Protein AF-A0AB73V1R0-F1 (afdb_monomer)

Mean predicted aligned error: 11.63 Å

Structure (mmCIF, N/CA/C/O backbone):
data_AF-A0AB73V1R0-F1
#
_entry.id   AF-A0AB73V1R0-F1
#
loop_
_atom_site.group_PDB
_atom_site.id
_atom_site.type_symbol
_atom_site.label_atom_id
_atom_site.label_alt_id
_atom_site.label_comp_id
_atom_site.label_asym_id
_atom_site.label_entity_id
_atom_site.label_seq_id
_atom_site.pdbx_PDB_ins_code
_atom_site.Cart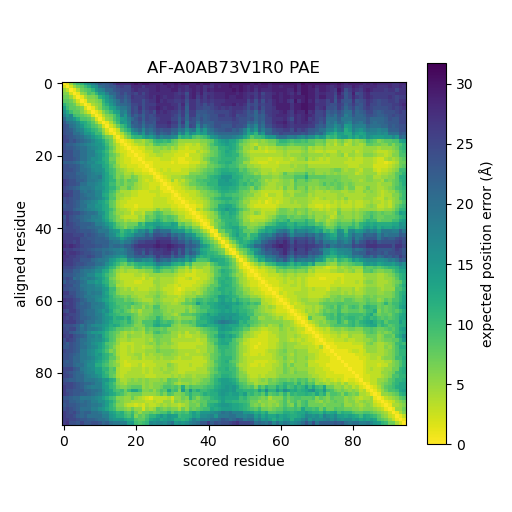n_x
_atom_site.Cartn_y
_atom_site.Cartn_z
_atom_site.occupancy
_atom_site.B_iso_or_equiv
_atom_site.auth_seq_id
_atom_site.auth_comp_id
_atom_site.auth_asym_id
_atom_site.auth_atom_id
_atom_site.pdbx_PDB_model_num
ATOM 1 N N . MET A 1 1 ? 12.559 -43.482 -10.419 1.00 39.97 1 MET A N 1
ATOM 2 C CA . MET A 1 1 ? 13.015 -42.130 -10.820 1.00 39.97 1 MET A CA 1
ATOM 3 C C . MET A 1 1 ? 11.934 -41.146 -10.381 1.00 39.97 1 MET A C 1
ATOM 5 O O . MET A 1 1 ? 10.843 -41.212 -10.911 1.00 39.97 1 MET A O 1
ATOM 9 N N . ARG A 1 2 ? 11.987 -40.656 -9.137 1.00 46.75 2 ARG A N 1
ATOM 10 C CA . ARG A 1 2 ? 12.472 -39.326 -8.702 1.00 46.75 2 ARG A CA 1
ATOM 11 C C . ARG A 1 2 ? 11.840 -38.132 -9.446 1.00 46.75 2 ARG A C 1
ATOM 13 O O . ARG A 1 2 ? 12.288 -37.790 -10.526 1.00 46.75 2 ARG A O 1
ATOM 20 N N . LYS A 1 3 ? 10.878 -37.523 -8.732 1.00 46.94 3 LYS A N 1
ATOM 21 C CA . LYS A 1 3 ? 10.459 -36.109 -8.659 1.00 46.94 3 LYS A CA 1
ATOM 22 C C . LYS A 1 3 ? 10.059 -35.392 -9.957 1.00 46.94 3 LYS A C 1
ATOM 24 O O . LYS A 1 3 ? 10.902 -34.904 -10.690 1.00 46.94 3 LYS A O 1
ATOM 29 N N . SER A 1 4 ? 8.756 -35.141 -10.070 1.00 48.88 4 SER A N 1
ATOM 30 C CA . SER A 1 4 ? 8.207 -33.937 -10.705 1.00 48.88 4 SER A CA 1
ATOM 31 C C . SER A 1 4 ? 7.463 -33.143 -9.625 1.00 48.88 4 SER A C 1
ATOM 33 O O . SER A 1 4 ? 6.241 -33.136 -9.547 1.00 48.88 4 SER A O 1
ATOM 35 N N . LYS A 1 5 ? 8.240 -32.579 -8.698 1.00 55.50 5 LYS A N 1
ATOM 36 C CA . LYS A 1 5 ? 7.848 -31.494 -7.794 1.00 55.50 5 LYS A CA 1
ATOM 37 C C . LYS A 1 5 ? 8.867 -30.403 -8.082 1.00 55.50 5 LYS A C 1
ATOM 39 O O . LYS A 1 5 ? 9.973 -30.547 -7.588 1.00 55.50 5 LYS A O 1
ATOM 44 N N . GLU A 1 6 ? 8.530 -29.453 -8.949 1.00 52.62 6 GLU A N 1
ATOM 45 C CA . GLU A 1 6 ? 9.164 -28.128 -9.085 1.00 52.62 6 GLU A CA 1
ATOM 46 C C . GLU A 1 6 ? 8.648 -27.464 -10.366 1.00 52.62 6 GLU A C 1
ATOM 48 O O . GLU A 1 6 ? 9.172 -27.682 -11.449 1.00 52.62 6 GLU A O 1
ATOM 53 N N . VAL A 1 7 ? 7.557 -26.716 -10.234 1.00 48.78 7 VAL A N 1
ATOM 54 C CA . VAL A 1 7 ? 7.538 -25.275 -10.541 1.00 48.78 7 VAL A CA 1
ATOM 55 C C . VAL A 1 7 ? 6.609 -24.648 -9.504 1.00 48.78 7 VAL A C 1
ATOM 57 O O . VAL A 1 7 ? 5.505 -24.185 -9.769 1.00 48.78 7 VAL A O 1
ATOM 60 N N . ASN A 1 8 ? 7.045 -24.805 -8.259 1.00 40.34 8 ASN A N 1
ATOM 61 C CA . ASN A 1 8 ? 6.516 -24.098 -7.114 1.00 40.34 8 ASN A CA 1
ATOM 62 C C . ASN A 1 8 ? 6.972 -22.633 -7.241 1.00 40.34 8 ASN A C 1
ATOM 64 O O . ASN A 1 8 ? 8.143 -22.375 -7.501 1.00 40.34 8 ASN A O 1
ATOM 68 N N . GLU A 1 9 ? 6.052 -21.702 -7.002 1.00 43.66 9 GLU A N 1
ATOM 69 C CA . GLU A 1 9 ? 6.365 -20.495 -6.220 1.00 43.66 9 GLU A CA 1
ATOM 70 C C . GLU A 1 9 ? 7.193 -19.378 -6.892 1.00 43.66 9 GLU A C 1
ATOM 72 O O . GLU A 1 9 ? 7.611 -18.454 -6.208 1.00 43.66 9 GLU A O 1
ATOM 77 N N . LEU A 1 10 ? 7.333 -19.338 -8.222 1.00 39.97 10 LEU A N 1
ATOM 78 C CA . LEU A 1 10 ? 8.038 -18.233 -8.912 1.00 39.97 10 LEU A CA 1
ATOM 79 C C . LEU A 1 10 ? 7.276 -16.888 -8.995 1.00 39.97 10 LEU A C 1
ATOM 81 O O . LEU A 1 10 ? 7.768 -15.948 -9.608 1.00 39.97 10 LEU A O 1
A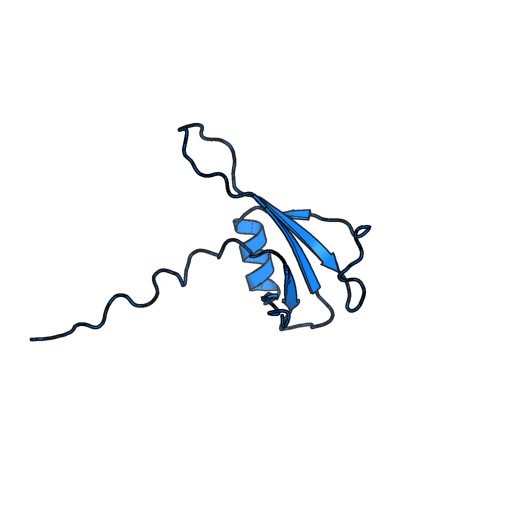TOM 85 N N . TRP A 1 11 ? 6.112 -16.763 -8.349 1.00 41.09 11 TRP A N 1
ATOM 86 C CA . TRP A 1 11 ? 5.403 -15.479 -8.167 1.00 41.09 11 TRP A CA 1
ATOM 87 C C . TRP A 1 11 ? 5.390 -15.014 -6.702 1.00 41.09 11 TRP A C 1
ATOM 89 O O . TRP A 1 11 ? 4.748 -14.015 -6.372 1.00 41.09 11 TRP A O 1
ATOM 99 N N . ILE A 1 12 ? 6.069 -15.752 -5.817 1.00 45.09 12 ILE A N 1
ATOM 100 C CA . ILE A 1 12 ? 6.179 -15.463 -4.386 1.00 45.09 12 ILE A CA 1
ATOM 101 C C . ILE A 1 12 ? 7.633 -15.066 -4.117 1.00 45.09 12 ILE A C 1
ATOM 103 O O . ILE A 1 12 ? 8.393 -15.887 -3.634 1.00 45.09 12 ILE A O 1
ATOM 107 N N . THR A 1 13 ? 8.000 -13.848 -4.532 1.00 39.53 13 THR A N 1
ATOM 108 C CA . THR A 1 13 ? 9.157 -13.010 -4.109 1.00 39.53 13 THR A CA 1
ATOM 109 C C . THR A 1 13 ? 9.592 -12.065 -5.238 1.00 39.53 13 THR A C 1
ATOM 111 O O . THR A 1 13 ? 10.776 -11.900 -5.510 1.00 39.53 13 THR A O 1
ATOM 114 N N . ASN A 1 14 ? 8.644 -11.440 -5.929 1.00 45.44 14 ASN A N 1
ATOM 115 C CA . ASN A 1 14 ? 8.878 -10.072 -6.375 1.00 45.44 14 ASN A CA 1
ATOM 116 C C . ASN A 1 14 ? 7.919 -9.256 -5.509 1.00 45.44 14 ASN A C 1
ATOM 118 O O . ASN A 1 14 ? 6.752 -9.661 -5.472 1.00 45.44 14 ASN A O 1
ATOM 122 N N . PRO A 1 15 ? 8.348 -8.224 -4.764 1.00 52.09 15 PRO A N 1
ATOM 123 C CA . PRO A 1 15 ? 7.412 -7.331 -4.089 1.00 52.09 15 PRO A CA 1
ATOM 124 C C . PRO A 1 15 ? 6.402 -6.878 -5.141 1.00 52.09 15 PRO A C 1
ATOM 126 O O . PRO A 1 15 ? 6.748 -6.244 -6.139 1.00 52.09 15 PRO A O 1
ATOM 129 N N . GLN A 1 16 ? 5.198 -7.439 -5.037 1.00 65.25 16 GLN A N 1
ATOM 130 C CA . GLN A 1 16 ? 4.278 -7.519 -6.157 1.00 65.25 16 GLN A CA 1
ATOM 131 C C . GLN A 1 16 ? 3.828 -6.108 -6.471 1.00 65.25 16 GLN A C 1
ATOM 133 O O . GLN A 1 16 ? 3.294 -5.426 -5.594 1.00 65.25 16 GLN A O 1
ATOM 138 N N . ILE A 1 17 ? 4.036 -5.712 -7.725 1.00 71.56 17 ILE A N 1
ATOM 139 C CA . ILE A 1 17 ? 3.391 -4.554 -8.326 1.00 71.56 17 ILE A CA 1
ATOM 140 C C . ILE A 1 17 ? 1.947 -4.501 -7.797 1.00 71.56 17 ILE A C 1
ATOM 142 O O . ILE A 1 17 ? 1.223 -5.497 -7.954 1.00 71.56 17 ILE A O 1
ATOM 146 N N . PRO A 1 18 ? 1.538 -3.415 -7.118 1.00 77.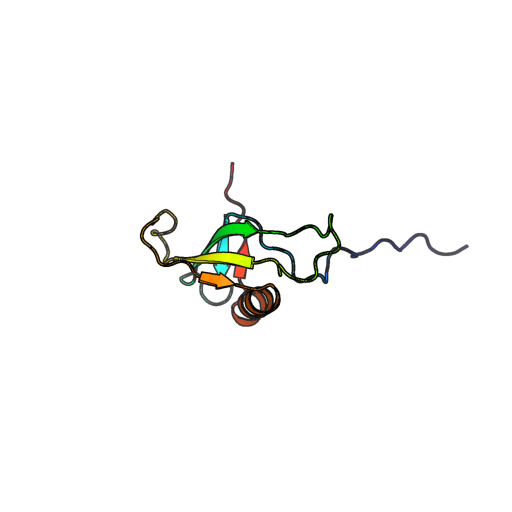75 18 PRO A N 1
ATOM 147 C CA . PRO A 1 18 ? 0.204 -3.321 -6.566 1.00 77.75 18 PRO A CA 1
ATOM 148 C C . PRO A 1 18 ? -0.841 -3.493 -7.658 1.00 77.75 18 PRO A C 1
ATOM 150 O O . PRO A 1 18 ? -0.655 -3.112 -8.811 1.00 77.75 18 PRO A O 1
ATOM 153 N N . LEU A 1 19 ? -1.979 -4.049 -7.271 1.00 81.25 19 LEU A N 1
ATOM 154 C CA . LEU A 1 19 ? -3.177 -4.025 -8.085 1.00 81.25 19 LEU A CA 1
ATOM 155 C C . LEU A 1 19 ? -3.998 -2.811 -7.677 1.00 81.25 19 LEU A C 1
ATOM 157 O O . LEU A 1 19 ? -4.072 -2.467 -6.502 1.00 81.25 19 LEU A O 1
ATOM 161 N N . ILE A 1 20 ? -4.677 -2.202 -8.641 1.00 84.06 20 ILE A N 1
ATOM 162 C CA . ILE A 1 20 ? -5.642 -1.140 -8.358 1.00 84.06 20 ILE A CA 1
ATOM 163 C C . ILE A 1 20 ? -6.737 -1.692 -7.428 1.00 84.06 20 ILE A C 1
ATOM 165 O O . ILE A 1 20 ? -7.238 -2.817 -7.612 1.00 84.06 20 ILE A O 1
ATOM 169 N N . GLY A 1 21 ? -7.086 -0.902 -6.414 1.00 84.25 21 GLY A N 1
ATOM 170 C CA . GLY A 1 21 ? -8.126 -1.217 -5.441 1.00 84.25 21 GLY A CA 1
ATOM 171 C C . GLY A 1 21 ? -7.755 -0.905 -3.994 1.00 84.25 21 GLY A C 1
ATOM 172 O O . GLY A 1 21 ? -6.731 -0.291 -3.697 1.00 84.25 21 GLY A O 1
ATOM 173 N N . LEU A 1 22 ? -8.632 -1.341 -3.090 1.00 85.75 22 LEU A N 1
ATOM 174 C CA . LEU A 1 22 ? -8.531 -1.109 -1.655 1.00 85.75 22 LEU A CA 1
ATOM 175 C C . LEU A 1 22 ? -7.624 -2.143 -0.982 1.00 85.75 22 LEU A C 1
ATOM 177 O O . LEU A 1 22 ? -7.805 -3.353 -1.145 1.00 85.75 22 LEU A O 1
ATOM 181 N N . TYR A 1 23 ? -6.718 -1.667 -0.139 1.00 85.69 23 TYR A N 1
ATOM 182 C CA . TYR A 1 23 ? -5.965 -2.480 0.799 1.00 85.69 23 TYR A CA 1
ATOM 183 C C . TYR A 1 23 ? -6.244 -2.015 2.222 1.00 85.69 23 TYR A C 1
ATOM 185 O O . TYR A 1 23 ? -6.277 -0.822 2.523 1.00 85.69 23 TYR A O 1
ATOM 193 N N . VAL A 1 24 ? -6.395 -2.981 3.118 1.00 84.25 24 VAL A N 1
ATOM 194 C CA . VAL A 1 24 ? -6.670 -2.741 4.534 1.00 84.25 24 VAL A CA 1
ATOM 195 C C . VAL A 1 24 ? -5.549 -3.354 5.356 1.00 84.25 24 VAL A C 1
ATOM 197 O O . VAL A 1 24 ? -5.109 -4.477 5.092 1.00 84.25 24 VAL A O 1
ATOM 200 N N . SER A 1 25 ? -5.049 -2.606 6.337 1.00 82.69 25 SER A N 1
ATOM 201 C CA . SER A 1 25 ? -4.006 -3.109 7.226 1.00 82.69 25 SER A CA 1
ATOM 202 C C . SER A 1 25 ? -4.560 -4.221 8.112 1.00 82.69 25 SER A C 1
ATOM 204 O O . SER A 1 25 ? -5.594 -4.068 8.766 1.00 82.69 25 SER A O 1
ATOM 206 N N . LYS A 1 26 ? -3.829 -5.336 8.195 1.00 78.81 26 LYS A N 1
ATOM 207 C CA . LYS A 1 26 ? -4.136 -6.416 9.141 1.00 78.81 26 LYS A CA 1
ATOM 208 C C . LYS A 1 26 ? -3.956 -6.021 10.601 1.00 78.81 26 LYS A C 1
ATOM 210 O O . LYS A 1 26 ? -4.581 -6.630 11.464 1.00 78.81 26 LYS A O 1
ATOM 215 N N . VAL A 1 27 ? -3.075 -5.062 10.881 1.00 80.19 27 VAL A N 1
ATOM 216 C CA . VAL A 1 27 ? -2.766 -4.630 12.252 1.00 80.19 27 VAL A CA 1
ATOM 217 C C . VAL A 1 27 ? -3.798 -3.620 12.736 1.00 80.19 27 VAL A C 1
ATOM 219 O O . VAL A 1 27 ? -4.224 -3.683 13.887 1.00 80.19 27 VAL A O 1
ATOM 222 N N . ASN A 1 28 ? -4.217 -2.704 11.861 1.00 81.19 28 ASN A N 1
ATOM 223 C CA . ASN A 1 28 ? -5.223 -1.701 12.181 1.00 81.19 28 ASN A CA 1
ATOM 224 C C . ASN A 1 28 ? -6.197 -1.503 11.004 1.00 81.19 28 ASN A C 1
ATOM 226 O O . ASN A 1 28 ? -5.856 -0.781 10.069 1.00 81.19 28 ASN A O 1
ATOM 230 N N . PRO A 1 29 ? -7.421 -2.062 11.062 1.00 80.56 29 PRO A N 1
ATOM 231 C CA . PRO A 1 29 ? -8.414 -1.960 9.986 1.00 80.56 29 PRO A CA 1
ATOM 232 C C . PRO A 1 29 ? -8.868 -0.531 9.653 1.00 80.56 29 PRO A C 1
ATOM 234 O O . PRO A 1 29 ? -9.478 -0.307 8.604 1.00 80.56 29 PRO A O 1
ATOM 237 N N . SER A 1 30 ? -8.594 0.432 10.541 1.00 81.06 30 SER A N 1
ATOM 238 C CA . SER A 1 30 ? -8.839 1.855 10.289 1.00 81.06 30 SER A CA 1
ATOM 239 C C . SER A 1 30 ? -7.836 2.454 9.303 1.00 81.06 30 SER A C 1
ATOM 241 O O . SER A 1 30 ? -8.147 3.450 8.663 1.00 81.06 30 SER A O 1
ATOM 243 N N . ASN A 1 31 ? -6.654 1.848 9.151 1.00 80.69 31 ASN A N 1
ATOM 244 C CA . ASN A 1 31 ? -5.700 2.232 8.121 1.00 80.69 31 ASN A CA 1
ATOM 245 C C . ASN A 1 31 ? -6.093 1.545 6.815 1.00 80.69 31 ASN A C 1
ATOM 247 O O . ASN A 1 31 ? -5.990 0.315 6.695 1.00 80.69 31 ASN A O 1
ATOM 251 N N . ARG A 1 32 ? -6.501 2.345 5.832 1.00 85.00 32 ARG A N 1
ATOM 252 C CA . ARG A 1 32 ? -6.844 1.878 4.493 1.00 85.00 32 ARG A CA 1
ATOM 253 C C . ARG A 1 32 ? -6.070 2.676 3.459 1.00 85.00 32 ARG A C 1
ATOM 255 O O . ARG A 1 32 ? -5.776 3.856 3.650 1.00 85.00 32 ARG A O 1
ATOM 262 N N . ILE A 1 33 ? -5.711 2.007 2.378 1.00 85.38 33 ILE A N 1
ATOM 263 C CA . ILE A 1 33 ? -5.081 2.635 1.225 1.00 85.38 33 ILE A CA 1
ATOM 264 C C . ILE A 1 33 ? -5.826 2.214 -0.028 1.00 85.38 33 ILE A C 1
ATOM 266 O O . ILE A 1 33 ? -6.228 1.060 -0.164 1.00 85.38 33 ILE A O 1
ATOM 270 N N . VAL A 1 34 ? -6.000 3.148 -0.946 1.00 85.31 34 VAL A N 1
ATOM 271 C CA . VAL A 1 34 ? -6.567 2.899 -2.264 1.00 85.31 34 VAL A CA 1
ATOM 272 C C . VAL A 1 34 ? -5.459 3.128 -3.271 1.00 85.31 34 VAL A C 1
ATOM 274 O O . VAL A 1 34 ? -4.902 4.218 -3.364 1.00 85.31 34 VAL A O 1
ATOM 277 N N . VAL A 1 35 ? -5.122 2.084 -4.017 1.00 84.38 35 VAL A N 1
ATOM 278 C CA . VAL A 1 35 ? -4.244 2.208 -5.176 1.00 84.38 35 VAL A CA 1
ATOM 279 C C . VAL A 1 35 ? -5.129 2.581 -6.352 1.00 84.38 35 VAL A C 1
ATOM 281 O O . VAL A 1 35 ? -5.976 1.784 -6.759 1.00 84.38 35 VAL A O 1
ATOM 284 N N . THR A 1 36 ? -4.958 3.789 -6.878 1.00 81.50 36 THR A N 1
ATOM 285 C CA . THR A 1 36 ? -5.776 4.309 -7.986 1.00 81.50 36 THR A CA 1
ATOM 286 C C . THR A 1 36 ? -5.085 4.147 -9.332 1.00 81.50 36 THR A C 1
ATOM 288 O O . THR A 1 36 ? -5.758 3.978 -10.349 1.00 81.50 36 THR A O 1
ATOM 291 N N . ASN A 1 37 ? -3.750 4.158 -9.351 1.00 81.00 37 ASN A N 1
ATOM 292 C CA . ASN A 1 37 ? -2.967 4.043 -10.572 1.00 81.00 37 ASN A CA 1
ATOM 293 C C . ASN A 1 37 ? -1.631 3.329 -10.319 1.00 81.00 37 ASN A C 1
ATOM 295 O O . ASN A 1 37 ? -1.026 3.465 -9.257 1.00 81.00 37 ASN A O 1
ATOM 299 N N . VAL A 1 38 ? -1.183 2.557 -11.305 1.00 76.25 38 VAL A N 1
ATOM 300 C CA . VAL A 1 38 ? 0.018 1.720 -11.257 1.00 76.25 38 VAL A CA 1
ATOM 301 C C . VAL A 1 38 ? 0.733 1.893 -12.590 1.00 76.25 38 VAL A C 1
ATOM 303 O O . VAL A 1 38 ? 0.285 1.368 -13.613 1.00 76.25 38 VAL A O 1
ATOM 306 N N . HIS A 1 39 ? 1.831 2.643 -12.590 1.00 73.50 39 HIS A N 1
ATOM 307 C CA . HIS A 1 39 ? 2.632 2.871 -13.784 1.00 73.50 39 HIS A CA 1
ATOM 308 C C . HIS A 1 39 ? 3.794 1.882 -13.819 1.00 73.50 39 HIS A C 1
ATOM 310 O O . HIS A 1 39 ? 4.723 1.953 -13.021 1.00 73.50 39 HIS A O 1
ATOM 316 N N . ILE A 1 40 ? 3.726 0.941 -14.760 1.00 67.81 40 ILE A N 1
ATOM 317 C CA . ILE A 1 40 ? 4.790 -0.029 -15.019 1.00 67.81 40 ILE A CA 1
ATOM 318 C C . ILE A 1 40 ? 5.448 0.378 -16.328 1.00 67.81 40 ILE A C 1
ATOM 320 O O . ILE A 1 40 ? 4.842 0.233 -17.394 1.00 67.81 40 ILE A O 1
ATOM 324 N N . VAL A 1 41 ? 6.674 0.880 -16.258 1.00 63.59 41 VAL A N 1
ATOM 325 C CA . VAL A 1 41 ? 7.469 1.116 -17.460 1.00 63.59 41 VAL A CA 1
ATOM 326 C C . VAL A 1 41 ? 8.020 -0.233 -17.900 1.00 63.59 41 VAL A C 1
ATOM 328 O O . VAL A 1 41 ? 8.742 -0.901 -17.162 1.00 63.59 41 VAL A O 1
ATOM 331 N N . LYS A 1 42 ? 7.588 -0.697 -19.074 1.00 55.41 42 LYS A N 1
ATOM 332 C CA . LYS A 1 42 ? 8.256 -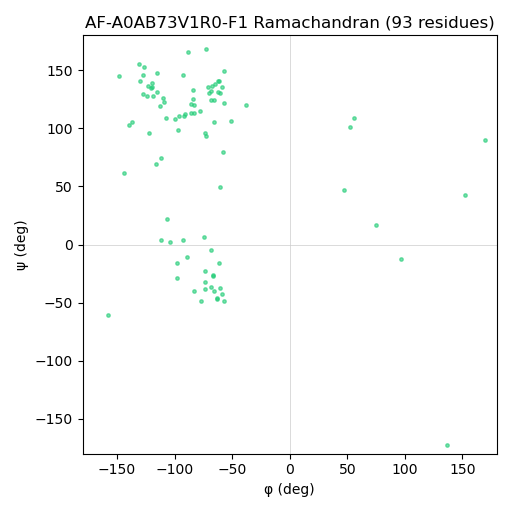1.807 -19.746 1.00 55.41 42 LYS A CA 1
ATOM 333 C C . LYS A 1 42 ? 9.436 -1.209 -20.494 1.00 55.41 42 LYS A C 1
ATOM 335 O O . LYS A 1 42 ? 9.206 -0.378 -21.368 1.00 55.41 42 LYS A O 1
ATOM 340 N N . ASP A 1 43 ? 10.642 -1.656 -20.158 1.00 55.38 43 ASP A N 1
ATOM 341 C CA . ASP A 1 43 ? 11.834 -1.530 -21.005 1.00 55.38 43 ASP A CA 1
ATOM 342 C C . ASP A 1 43 ? 11.545 -2.213 -22.356 1.00 55.38 43 ASP A C 1
ATOM 344 O O . ASP A 1 43 ? 11.859 -3.385 -22.561 1.00 55.38 43 ASP A O 1
ATOM 348 N N . ASP A 1 44 ? 10.835 -1.531 -23.253 1.00 55.72 44 ASP A N 1
ATOM 349 C CA . ASP A 1 44 ? 10.736 -1.905 -24.671 1.00 55.72 44 ASP A CA 1
ATOM 350 C C . ASP A 1 44 ? 11.726 -1.072 -25.513 1.00 55.72 44 ASP A C 1
ATOM 352 O O . ASP A 1 44 ? 12.079 -1.467 -26.620 1.00 55.72 44 ASP A O 1
ATOM 356 N N . ASP A 1 45 ? 12.254 0.020 -24.952 1.00 52.75 45 ASP A N 1
ATOM 357 C CA . ASP A 1 45 ? 13.349 0.821 -25.497 1.00 52.75 45 ASP A CA 1
ATOM 358 C C . ASP A 1 45 ? 14.421 0.957 -24.404 1.00 52.75 45 ASP A C 1
ATOM 360 O O . ASP A 1 45 ? 14.093 1.296 -23.272 1.00 52.75 45 ASP A O 1
ATOM 364 N N . ASP A 1 46 ? 15.682 0.661 -24.738 1.00 51.22 46 ASP A N 1
ATOM 365 C CA . ASP A 1 46 ? 16.901 0.751 -23.909 1.00 51.22 46 ASP A CA 1
ATOM 366 C C . ASP A 1 46 ? 17.196 2.198 -23.400 1.00 51.22 46 ASP A C 1
ATOM 368 O O . ASP A 1 46 ? 18.309 2.713 -23.550 1.00 51.22 46 ASP A O 1
ATOM 372 N N . GLU A 1 47 ? 16.223 2.900 -22.809 1.00 53.97 47 GLU A N 1
ATOM 373 C CA . GLU A 1 47 ? 16.422 4.164 -22.092 1.00 53.97 47 GLU A CA 1
ATOM 374 C C . GLU A 1 47 ? 16.474 3.906 -20.575 1.00 53.97 47 GLU A C 1
ATOM 376 O O . GLU A 1 47 ? 15.454 3.632 -19.945 1.00 53.97 47 GLU A O 1
ATOM 381 N N . PRO A 1 48 ? 17.656 4.011 -19.940 1.00 53.03 48 PRO A N 1
ATOM 382 C CA . PRO A 1 48 ? 17.783 3.834 -18.500 1.00 53.03 48 PRO A CA 1
ATOM 383 C C . PRO A 1 48 ? 17.197 5.060 -17.796 1.00 53.03 48 PRO A C 1
ATOM 385 O O . PRO A 1 48 ? 17.885 6.075 -17.660 1.00 53.03 48 PRO A O 1
ATOM 388 N N . GLY A 1 49 ? 15.939 5.004 -17.360 1.00 51.62 49 GLY A N 1
ATOM 389 C CA . GLY A 1 49 ? 15.332 6.191 -16.756 1.00 51.62 49 GLY A CA 1
ATOM 390 C C . GLY A 1 49 ? 14.149 5.964 -15.839 1.00 51.62 49 GLY A C 1
ATOM 391 O O . GLY A 1 49 ? 14.218 6.354 -14.675 1.00 51.62 49 GLY A O 1
ATOM 392 N N . ASP A 1 50 ? 13.065 5.382 -16.339 1.00 60.16 50 ASP A N 1
ATOM 393 C CA . ASP A 1 50 ? 11.794 5.528 -15.636 1.00 60.16 50 ASP A CA 1
ATOM 394 C C . ASP A 1 50 ? 11.504 4.320 -14.738 1.00 60.16 50 ASP A C 1
ATOM 396 O O . ASP A 1 50 ? 11.034 3.266 -15.171 1.00 60.16 50 ASP A O 1
ATOM 40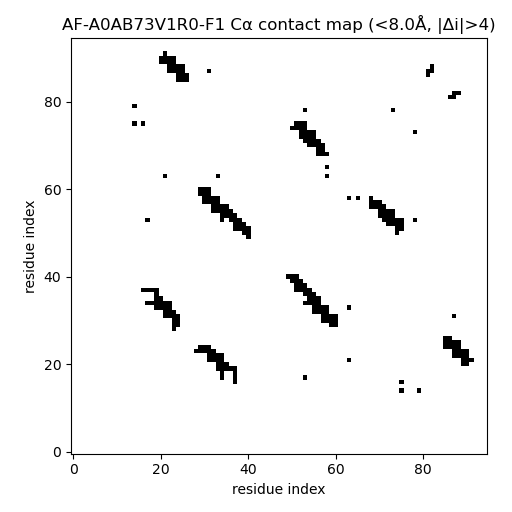0 N N . LEU A 1 51 ? 11.810 4.482 -13.448 1.00 65.12 51 LEU A N 1
ATOM 401 C CA . LEU A 1 51 ? 11.408 3.542 -12.405 1.00 65.12 51 LEU A CA 1
ATOM 402 C C . LEU A 1 51 ? 9.868 3.478 -12.329 1.00 65.12 51 LEU A C 1
ATOM 404 O O . LEU A 1 51 ? 9.198 4.506 -12.464 1.00 65.12 51 LEU A O 1
ATOM 408 N N . PRO A 1 52 ? 9.274 2.287 -12.130 1.00 74.00 52 PRO A N 1
ATOM 409 C CA . PRO A 1 52 ? 7.829 2.167 -11.990 1.00 74.00 52 PRO A CA 1
ATOM 410 C C . PRO A 1 52 ? 7.367 2.821 -10.686 1.00 74.00 52 PRO A C 1
ATOM 412 O O . PRO A 1 52 ? 7.960 2.580 -9.642 1.00 74.00 52 PRO A O 1
ATOM 415 N N . PHE A 1 53 ? 6.279 3.588 -10.737 1.00 79.88 53 PHE A N 1
ATOM 416 C CA . PHE A 1 53 ? 5.712 4.263 -9.569 1.00 79.88 53 PHE A CA 1
ATOM 417 C C . PHE A 1 53 ? 4.228 3.930 -9.395 1.00 79.88 53 PHE A C 1
ATOM 419 O O . PHE A 1 53 ? 3.496 3.627 -10.349 1.00 79.88 53 PHE A O 1
ATOM 426 N N . TYR A 1 54 ? 3.765 3.992 -8.151 1.00 84.56 54 TYR A N 1
ATOM 427 C CA . TYR A 1 54 ? 2.413 3.616 -7.753 1.00 84.56 54 TYR A CA 1
ATOM 428 C C . TYR A 1 54 ? 1.725 4.772 -7.044 1.00 84.56 54 TYR A C 1
ATOM 430 O O . TYR A 1 54 ? 2.249 5.308 -6.073 1.00 84.56 54 TYR A O 1
ATOM 438 N N . LEU A 1 55 ? 0.526 5.136 -7.496 1.00 85.75 55 LEU A N 1
ATOM 439 C CA . LEU A 1 55 ? -0.249 6.204 -6.880 1.00 85.75 55 LEU A CA 1
ATOM 440 C C . LEU A 1 55 ? -1.169 5.627 -5.803 1.00 85.75 55 LEU A C 1
ATOM 442 O O . LEU A 1 55 ? -2.124 4.896 -6.097 1.00 85.75 55 LEU A O 1
ATOM 446 N N . VAL A 1 56 ? -0.869 5.970 -4.554 1.00 86.19 56 VAL A N 1
ATOM 447 C CA . VAL A 1 56 ? -1.539 5.447 -3.364 1.00 86.19 56 VAL A CA 1
ATOM 448 C C . VAL A 1 56 ? -2.197 6.580 -2.589 1.00 86.19 56 VAL A C 1
ATOM 450 O O . VAL A 1 56 ? -1.557 7.563 -2.229 1.00 86.19 56 VAL A O 1
ATOM 453 N N . THR A 1 57 ? -3.476 6.425 -2.281 1.00 86.75 57 THR A N 1
ATOM 454 C CA . THR A 1 57 ? -4.268 7.369 -1.489 1.00 86.75 57 THR A CA 1
ATOM 455 C C . THR A 1 57 ? -4.550 6.744 -0.128 1.00 86.75 57 THR A C 1
ATOM 457 O O . THR A 1 57 ? -5.122 5.659 -0.052 1.00 86.75 57 THR A O 1
ATOM 460 N N . PHE A 1 58 ? -4.153 7.399 0.963 1.00 83.31 58 PHE A N 1
ATOM 461 C CA . PHE A 1 58 ? -4.517 6.949 2.310 1.00 83.31 58 PHE A CA 1
ATOM 462 C C . PHE A 1 58 ? -5.902 7.482 2.656 1.00 83.31 58 PHE A C 1
ATOM 464 O O . PHE A 1 58 ? -6.131 8.689 2.615 1.00 83.31 58 PHE A O 1
ATOM 471 N N . VAL A 1 59 ? -6.805 6.578 3.019 1.00 83.50 5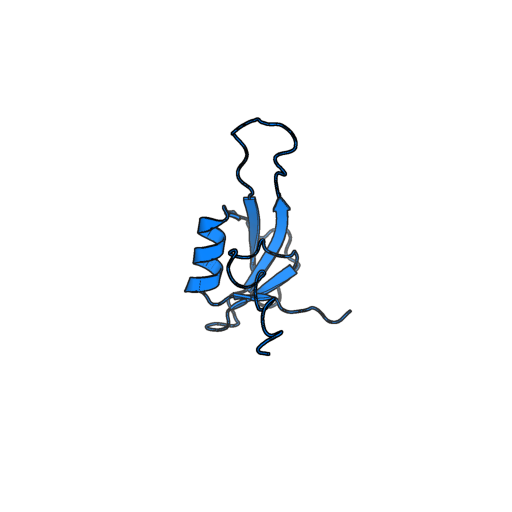9 VAL A N 1
ATOM 472 C CA . VAL A 1 59 ? -8.206 6.894 3.307 1.00 83.50 59 VAL A CA 1
ATOM 473 C C . VAL A 1 59 ? -8.629 6.265 4.629 1.00 83.50 59 VAL A C 1
ATOM 475 O O . VAL A 1 59 ? -8.048 5.275 5.086 1.00 83.50 59 VAL A O 1
ATOM 478 N N . ASN A 1 60 ? -9.648 6.847 5.255 1.00 82.00 60 ASN A N 1
ATOM 479 C CA . ASN A 1 60 ? -10.302 6.245 6.410 1.00 82.00 60 ASN A CA 1
ATOM 480 C C . ASN A 1 60 ? -11.437 5.320 5.957 1.00 82.00 60 ASN A C 1
ATOM 482 O O . ASN A 1 60 ? -11.891 5.354 4.814 1.00 82.00 60 ASN A O 1
ATOM 486 N N . GLU A 1 61 ? -11.922 4.495 6.882 1.00 80.62 61 GLU A N 1
ATOM 487 C CA . GLU A 1 61 ? -13.139 3.715 6.668 1.00 80.62 61 GLU A CA 1
ATOM 488 C C . GLU A 1 61 ? -14.330 4.623 6.328 1.00 80.62 61 GLU A C 1
ATOM 490 O O . GLU A 1 61 ? -14.704 5.481 7.125 1.00 80.62 61 GLU A O 1
ATOM 495 N N . GLY A 1 62 ? -14.938 4.391 5.161 1.00 79.56 62 GLY A N 1
ATOM 496 C CA . GLY A 1 62 ? -16.082 5.159 4.660 1.00 79.56 62 GLY A CA 1
ATOM 497 C C . GLY A 1 62 ? -15.726 6.284 3.684 1.00 79.56 62 GLY A C 1
ATOM 498 O O . GLY A 1 62 ? -16.619 6.750 2.983 1.00 79.56 62 GLY A O 1
ATOM 499 N N . ASP A 1 63 ? -14.444 6.643 3.571 1.00 81.25 63 ASP A N 1
ATOM 500 C CA . ASP A 1 63 ? -13.949 7.712 2.687 1.00 81.25 63 ASP A CA 1
ATOM 501 C C . ASP A 1 63 ? -13.198 7.146 1.464 1.00 81.25 63 ASP A C 1
ATOM 503 O O . ASP A 1 63 ? -12.366 7.806 0.852 1.00 81.25 63 ASP A O 1
ATOM 507 N N . GLU A 1 64 ? -13.458 5.887 1.109 1.00 79.31 64 GLU A N 1
ATOM 508 C CA . GLU A 1 64 ? -12.723 5.161 0.060 1.00 79.31 64 GLU A CA 1
ATOM 509 C C . GLU A 1 64 ? -12.944 5.745 -1.344 1.00 79.31 64 GLU A C 1
ATOM 511 O O . GLU A 1 64 ? -12.065 5.639 -2.197 1.00 79.31 64 GLU A O 1
ATOM 516 N N . ASP A 1 65 ? -14.085 6.406 -1.552 1.00 76.44 65 ASP A N 1
ATOM 517 C CA . ASP A 1 65 ? -14.450 7.109 -2.787 1.00 76.44 65 ASP A CA 1
ATOM 518 C C . ASP A 1 65 ? -14.070 8.605 -2.767 1.00 76.44 65 ASP A C 1
ATOM 520 O O . ASP A 1 65 ? -14.396 9.345 -3.703 1.00 76.44 65 ASP A O 1
ATOM 524 N N . ASP A 1 66 ? -13.407 9.086 -1.708 1.00 79.12 66 ASP A N 1
ATOM 525 C CA . ASP A 1 66 ? -13.021 10.491 -1.595 1.00 79.12 66 ASP A CA 1
ATOM 526 C C . ASP A 1 66 ? -11.860 10.835 -2.540 1.00 79.12 66 ASP A C 1
ATOM 528 O O . ASP A 1 66 ? -10.678 10.744 -2.208 1.00 79.12 66 ASP A O 1
ATOM 532 N N . MET A 1 67 ? -12.211 11.311 -3.736 1.00 71.56 67 MET A N 1
ATOM 533 C CA . MET A 1 67 ? -11.256 11.796 -4.737 1.00 71.56 67 MET A CA 1
ATOM 534 C C . MET A 1 67 ? -10.541 13.099 -4.335 1.00 71.56 67 MET A C 1
ATOM 536 O O . MET A 1 67 ? -9.685 13.570 -5.085 1.00 71.56 67 MET A O 1
ATOM 540 N N . SER A 1 68 ? -10.895 13.718 -3.201 1.00 79.12 68 SER A N 1
ATOM 541 C CA . SER A 1 68 ? -10.192 14.893 -2.670 1.00 79.12 68 SER A CA 1
ATOM 542 C C . SER A 1 68 ? -9.027 14.534 -1.744 1.00 79.12 68 SER A C 1
ATOM 544 O O . SER A 1 68 ? -8.211 15.405 -1.423 1.00 79.12 68 SER A O 1
ATOM 546 N N . ALA A 1 69 ? -8.917 13.261 -1.348 1.00 79.88 69 ALA A N 1
ATOM 547 C CA . ALA A 1 69 ? -7.843 12.792 -0.494 1.00 79.88 69 ALA A CA 1
ATOM 548 C C . ALA A 1 69 ? -6.475 12.901 -1.202 1.00 79.88 69 ALA A C 1
ATOM 550 O O . ALA A 1 69 ? -6.345 12.590 -2.393 1.00 79.88 69 ALA A O 1
ATOM 551 N N . PRO A 1 70 ? -5.425 13.347 -0.486 1.00 81.56 70 PRO A N 1
ATOM 552 C CA . PRO A 1 70 ? -4.087 13.432 -1.053 1.00 81.56 70 PRO A CA 1
ATOM 553 C C . PRO A 1 70 ? -3.590 12.044 -1.465 1.00 81.56 70 PRO A C 1
ATOM 555 O O . PRO A 1 70 ? -3.820 11.051 -0.776 1.00 81.56 70 PRO A O 1
ATOM 558 N N . SER A 1 71 ? -2.900 11.990 -2.600 1.00 84.56 71 SER A N 1
ATOM 559 C CA . SER A 1 71 ? -2.282 10.773 -3.124 1.00 84.56 71 SER A CA 1
ATOM 560 C C . SER A 1 71 ? -0.765 10.925 -3.138 1.00 84.56 71 SER A C 1
ATOM 562 O O . SER A 1 71 ? -0.253 12.030 -3.320 1.00 84.56 71 SER A O 1
ATOM 564 N N . TRP A 1 72 ? -0.062 9.819 -2.935 1.00 85.25 72 TRP A N 1
ATOM 565 C CA . TRP A 1 72 ? 1.391 9.734 -2.880 1.00 85.25 72 TRP A CA 1
ATOM 566 C C . TRP A 1 72 ? 1.890 8.801 -3.974 1.00 85.25 72 TRP A C 1
ATOM 568 O O . TRP A 1 72 ? 1.321 7.731 -4.182 1.00 85.25 72 TRP A O 1
ATOM 578 N N . GLU A 1 73 ? 2.941 9.220 -4.664 1.00 87.62 73 GLU A N 1
ATOM 579 C CA . GLU A 1 73 ? 3.670 8.392 -5.620 1.00 87.62 73 GLU A CA 1
ATOM 580 C C . GLU A 1 73 ? 4.713 7.598 -4.835 1.00 87.62 73 GLU A C 1
ATOM 582 O O . GLU A 1 73 ? 5.515 8.196 -4.123 1.00 87.62 73 GLU A O 1
ATOM 587 N N . LEU A 1 74 ? 4.633 6.269 -4.904 1.00 84.38 74 LEU A N 1
ATOM 588 C CA . LEU A 1 74 ? 5.551 5.356 -4.232 1.00 84.38 74 LEU A CA 1
ATOM 589 C C . LEU A 1 74 ? 6.342 4.558 -5.259 1.00 84.38 74 LEU A C 1
ATOM 591 O O . LEU A 1 74 ? 5.753 3.938 -6.150 1.00 84.38 74 LEU A O 1
ATOM 595 N N . ASP A 1 75 ? 7.653 4.513 -5.069 1.00 84.19 75 ASP A N 1
ATOM 596 C CA . ASP A 1 75 ? 8.534 3.603 -5.796 1.00 84.19 75 ASP A CA 1
ATOM 597 C C . ASP A 1 75 ? 8.354 2.152 -5.298 1.00 84.19 75 ASP A C 1
ATOM 599 O O . ASP A 1 75 ? 7.738 1.909 -4.249 1.00 84.19 75 ASP A O 1
ATOM 603 N N . PRO A 1 76 ? 8.899 1.138 -5.994 1.00 80.75 76 PRO A N 1
ATOM 604 C CA . PRO A 1 76 ? 8.718 -0.260 -5.615 1.00 80.75 76 PRO A CA 1
ATOM 605 C C . PRO A 1 76 ? 9.255 -0.590 -4.227 1.00 80.75 76 PRO A C 1
ATOM 607 O O . PRO A 1 76 ? 8.604 -1.331 -3.489 1.00 80.75 76 PRO A O 1
ATOM 610 N N . ASP A 1 77 ? 10.386 0.010 -3.859 1.00 82.69 77 ASP A N 1
ATOM 611 C CA . ASP A 1 77 ? 10.999 -0.147 -2.541 1.00 82.69 77 ASP A CA 1
ATOM 612 C C . ASP A 1 77 ? 10.156 0.502 -1.429 1.00 82.69 77 ASP A C 1
ATOM 614 O O . ASP A 1 77 ? 10.076 -0.018 -0.313 1.00 82.69 77 ASP A O 1
ATOM 618 N N . GLU A 1 78 ? 9.511 1.640 -1.708 1.00 85.00 78 GLU A N 1
ATOM 619 C CA . GLU A 1 78 ? 8.635 2.323 -0.748 1.00 85.00 78 GLU A CA 1
ATOM 620 C C . GLU A 1 78 ? 7.313 1.577 -0.568 1.00 85.00 78 GLU A C 1
ATOM 622 O O . GLU A 1 78 ? 6.799 1.463 0.548 1.00 85.00 78 GLU A O 1
ATOM 627 N N . TRP A 1 79 ? 6.774 1.020 -1.654 1.00 84.25 79 TRP A N 1
ATOM 628 C CA . TRP A 1 79 ? 5.606 0.151 -1.602 1.00 84.25 79 TRP A CA 1
ATOM 629 C C . TRP A 1 79 ? 5.878 -1.115 -0.799 1.00 84.25 79 TRP A C 1
ATOM 631 O O . TRP A 1 79 ? 5.063 -1.461 0.057 1.00 84.25 79 TRP A O 1
ATOM 641 N N . GLU A 1 80 ? 7.011 -1.782 -1.037 1.00 82.06 80 GLU A N 1
ATOM 642 C CA . GLU A 1 80 ? 7.401 -2.981 -0.291 1.00 82.06 80 GLU A CA 1
ATOM 643 C C . GLU A 1 80 ? 7.473 -2.693 1.211 1.00 82.06 80 GLU A C 1
ATOM 645 O O . GLU A 1 80 ? 6.843 -3.396 2.003 1.00 82.06 80 GLU A O 1
ATOM 650 N N . GLN A 1 81 ? 8.145 -1.607 1.598 1.00 82.19 81 GLN A N 1
ATOM 651 C CA . GLN A 1 81 ? 8.188 -1.168 2.994 1.00 82.19 81 GLN A CA 1
ATOM 652 C C . GLN A 1 81 ? 6.787 -0.888 3.542 1.00 82.19 81 GLN A C 1
ATOM 654 O O . GLN A 1 81 ? 6.461 -1.310 4.650 1.00 82.19 81 GLN A O 1
ATOM 659 N N . LEU A 1 82 ? 5.920 -0.231 2.767 1.00 79.06 82 LEU A N 1
ATOM 660 C CA . LEU A 1 82 ? 4.565 0.081 3.207 1.00 79.06 82 LEU A CA 1
ATOM 661 C C . LEU A 1 82 ? 3.733 -1.183 3.468 1.00 79.06 82 LEU A C 1
ATOM 663 O O . LEU A 1 82 ? 3.036 -1.257 4.486 1.00 79.06 82 LEU A O 1
ATOM 667 N N . VAL A 1 83 ? 3.770 -2.162 2.560 1.00 75.94 83 VAL A N 1
ATOM 668 C CA . VAL A 1 83 ? 2.984 -3.395 2.708 1.00 75.94 83 VAL A CA 1
ATOM 669 C C . VAL A 1 83 ? 3.556 -4.328 3.766 1.00 75.94 83 VAL A C 1
ATOM 671 O O . VAL A 1 83 ? 2.763 -4.984 4.444 1.00 75.94 83 VAL A O 1
ATOM 674 N N . ASP A 1 84 ? 4.877 -4.357 3.949 1.00 77.56 84 ASP A N 1
ATOM 675 C CA . ASP A 1 84 ? 5.534 -5.203 4.948 1.00 77.56 84 ASP A CA 1
ATOM 676 C C . ASP A 1 84 ? 5.387 -4.619 6.362 1.00 77.56 84 ASP A C 1
ATOM 678 O O . ASP A 1 84 ? 4.888 -5.294 7.266 1.00 77.56 84 ASP A O 1
ATOM 682 N N . GLU A 1 85 ? 5.679 -3.325 6.557 1.00 71.38 85 GLU A N 1
ATOM 683 C CA . GLU A 1 85 ? 5.577 -2.680 7.876 1.00 71.38 85 GLU A CA 1
ATOM 684 C C . GLU A 1 85 ? 4.137 -2.616 8.394 1.00 71.38 85 GLU A C 1
ATOM 686 O O . GLU A 1 85 ? 3.881 -2.789 9.590 1.00 71.38 85 GLU A O 1
ATOM 691 N N . LYS A 1 86 ? 3.174 -2.336 7.507 1.00 65.38 86 LYS A N 1
ATOM 692 C CA . LYS A 1 86 ? 1.771 -2.117 7.895 1.00 65.38 86 LYS A CA 1
ATOM 693 C C . LYS A 1 86 ? 0.861 -3.303 7.580 1.00 65.38 86 LYS A C 1
ATOM 695 O O . LYS A 1 86 ? -0.336 -3.228 7.878 1.00 65.38 86 LYS A O 1
ATOM 700 N N . LEU A 1 87 ? 1.402 -4.402 7.044 1.00 74.12 87 LEU A N 1
ATOM 701 C CA . LEU A 1 87 ? 0.682 -5.637 6.703 1.00 74.12 87 LEU A CA 1
ATOM 702 C C . LEU A 1 87 ? -0.622 -5.367 5.933 1.00 74.12 87 LEU A C 1
ATOM 704 O O . LEU A 1 87 ? -1.689 -5.883 6.288 1.00 74.12 87 LEU A O 1
ATOM 708 N N . PHE A 1 88 ? -0.553 -4.512 4.912 1.00 77.50 88 PHE A N 1
ATOM 709 C CA . PHE A 1 88 ? -1.696 -4.200 4.057 1.00 77.50 88 PHE A CA 1
ATOM 710 C C . PHE A 1 88 ? -2.053 -5.391 3.175 1.00 77.50 88 PHE A C 1
ATOM 712 O O . PHE A 1 88 ? -1.202 -5.962 2.497 1.00 77.50 88 PHE A O 1
ATOM 719 N N . MET A 1 89 ? -3.333 -5.760 3.162 1.00 76.75 89 MET A N 1
ATOM 720 C CA . MET A 1 89 ? -3.847 -6.804 2.280 1.00 76.75 89 MET A CA 1
ATOM 721 C C . MET A 1 89 ? -4.975 -6.278 1.426 1.00 76.75 89 MET A C 1
ATOM 723 O O . MET A 1 89 ? -5.863 -5.580 1.918 1.00 76.75 89 MET A O 1
ATOM 727 N N . ARG A 1 90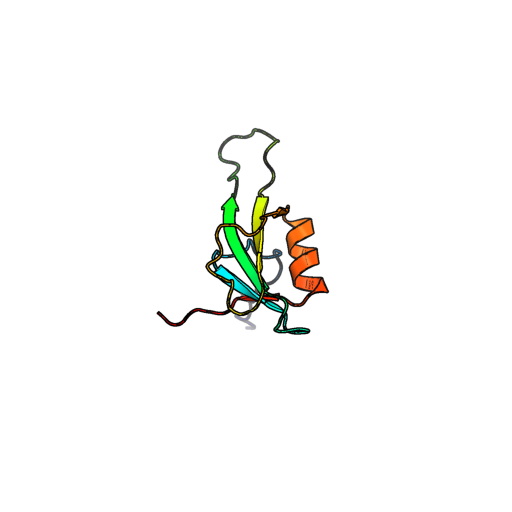 ? -4.931 -6.638 0.144 1.00 77.44 90 ARG A N 1
ATOM 728 C CA . ARG A 1 90 ? -5.975 -6.287 -0.808 1.00 77.44 90 ARG A CA 1
ATOM 729 C C . ARG A 1 90 ? -7.296 -6.890 -0.353 1.00 77.44 90 ARG A C 1
ATOM 731 O O . ARG A 1 90 ? -7.373 -8.087 -0.070 1.00 77.44 90 ARG A O 1
ATOM 738 N N . VAL A 1 91 ? -8.329 -6.061 -0.318 1.00 76.56 91 VAL A N 1
ATOM 739 C CA . VAL A 1 91 ? -9.703 -6.516 -0.139 1.00 76.56 91 VAL A CA 1
ATOM 740 C C . VAL A 1 91 ? -10.276 -6.738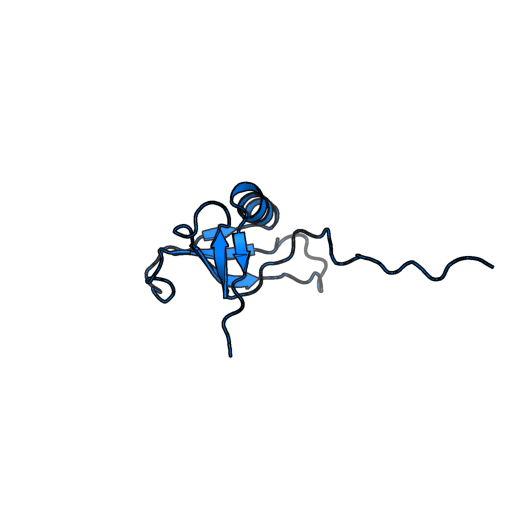 -1.531 1.00 76.56 91 VAL A C 1
ATOM 742 O O . VAL A 1 91 ? -10.459 -5.796 -2.299 1.00 76.56 91 VAL A O 1
ATOM 745 N N . GLU A 1 92 ? -10.512 -8.001 -1.880 1.00 66.00 92 GLU A N 1
ATOM 746 C CA . GLU A 1 92 ? -11.231 -8.356 -3.103 1.00 66.00 92 GLU A CA 1
ATOM 747 C C . GLU A 1 92 ? -12.673 -7.849 -2.953 1.00 66.00 92 GLU A C 1
ATOM 749 O O . GLU A 1 92 ? -13.451 -8.385 -2.163 1.00 66.00 92 GLU A O 1
ATOM 754 N N . GLN A 1 93 ? -13.013 -6.767 -3.655 1.00 54.12 93 GLN A N 1
ATOM 755 C CA . GLN A 1 93 ? -14.381 -6.253 -3.696 1.00 54.12 93 GLN A CA 1
ATOM 756 C C . GLN A 1 93 ? -15.258 -7.301 -4.410 1.00 54.12 93 GLN A C 1
ATOM 758 O O . GLN A 1 93 ? -14.915 -7.704 -5.527 1.00 54.12 93 GLN A O 1
ATOM 763 N N . PRO A 1 94 ? -16.350 -7.794 -3.794 1.00 48.84 94 PRO A N 1
ATOM 764 C CA . PRO A 1 94 ? -17.263 -8.707 -4.471 1.00 48.84 94 PRO A CA 1
ATOM 765 C C . PRO A 1 94 ? -17.887 -7.998 -5.682 1.00 48.84 94 PRO A C 1
ATOM 767 O O . PRO A 1 94 ? -18.335 -6.859 -5.569 1.00 48.84 94 PRO A O 1
ATOM 770 N N . SER A 1 95 ? -17.853 -8.672 -6.836 1.00 43.62 95 SER A N 1
ATOM 771 C CA . SER A 1 95 ? -18.390 -8.188 -8.118 1.00 43.62 95 SER A CA 1
ATOM 772 C C . SER A 1 95 ? -19.908 -8.038 -8.127 1.00 43.62 95 SER A C 1
ATOM 774 O O . SER A 1 95 ? -20.583 -8.826 -7.423 1.00 43.62 95 SER A O 1
#

Organism: Escherichia coli (NCBI:txid562)

InterPro domains:
  IPR058400 Protein of unknown function DUF8087 [PF26332] (18-85)

Radius of gyration: 16.57 Å; Cα contacts (8 Å, |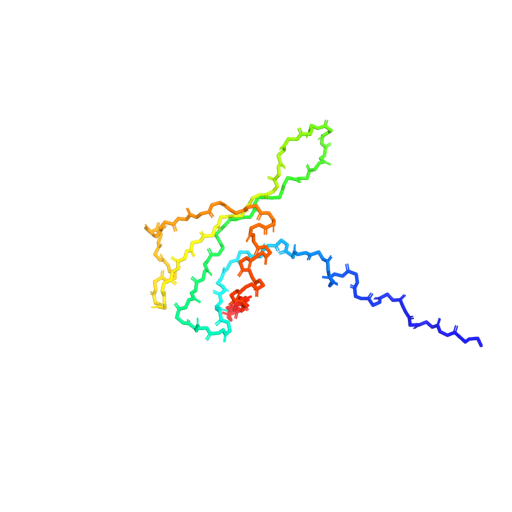Δi|>4): 136; chains: 1; bounding box: 36×57×38 Å

Sequence (95 aa):
MRKSKEVNELWITNPQIPLIGLYVSKVNPSNRIVVTNVHIVKDDDDEPGDLPFYLVTFVNEGDEDDMSAPSWELDPDEWEQLVDEKLFMRVEQPS

Secondary structure (DSSP, 8-state):
---------TTSSS---PPSEEEEESS-TT-EEEEEEEE----SS-------EEEEEEE-TT-TT-TTS-EEEE-HHHHHHHHHHHTEEE-----

Foldseek 3Di:
DDDPDDPPDPPPPDLDQDDAAKWAFPVHRQWIKGFHDWADDDPPDPDPDDATWTWIFTDGVPCNVVPVTDIDIDGSVRSSCVCVVRVIDGDDDDD

Nearest PDB structures (foldseek):
  7yw1-assembly1_A  TM=5.098E-01  e=1.649E+00  Trametes pubescens
  6koj-assembly2_B  TM=4.504E-01  e=6.546E+00  Homo sapiens
  7fb7-assembly2_B  TM=3.584E-01  e=3.816E+00  Homo sapiens
  5yy9-assembly1_A  TM=3.051E-01  e=4.303E+00  Homo sapiens

pLDDT: mean 70.86, std 14.95, range [39.53, 87.62]

Solvent-accessible surface area (backbone atoms only — not comparable to full-atom values): 6026 Å² total; per-residue (Å²): 136,85,81,94,80,82,89,72,63,90,79,74,83,56,82,67,80,75,68,75,43,47,26,35,18,74,82,43,70,62,47,28,36,36,29,78,44,69,49,75,65,73,84,83,58,101,65,95,74,71,76,43,40,31,37,37,27,67,33,48,81,91,42,81,83,50,84,81,53,68,68,44,80,32,43,65,70,54,45,42,49,50,37,65,77,46,42,47,40,74,56,83,76,84,129

=== Feature glossary ===
Feature key, reading from the visual/contextual features back to the raw sequence:

Rendered structure images. Six rendered views show the 3D structure from the faces of a cube — i.e. along ±x, ±y, ±z. Rendering representation is drawn randomly per protein from cartoon (secondary-structure ribbons), sticks (backbone bonds), or molecular surface; coloring is either N→C rainbow (blue at the N-terminus through red at the C-terminus) or one color per chain.

Contact-map, Ramachandran, and PAE plots. The contact map is a binary N×N matrix image: pixel (i, j) is dark where Cα_i and Cα_j are within 8 Å and |i−j|>4. Because the |i−j|>4 filter removes local helical contacts, off-diagonal stripes parallel to the main diagonal indicate parallel β-sheets; stripes perpendicular to it indicate antiparallel β-sheets. The Ramachandran plot scatters every residue's (φ, ψ) pair against the sterically allowed regions. The PAE heatmap renders the predicted-aligned-error matrix.

InterPro / GO / CATH / organism. Database cross-references. InterPro integrates a dozen domain/family signature databases into unified entries with residue-range hits. GO terms attach function/process/location labels with evidence codes. CATH codes position the fold in a four-level structural taxonomy. Organism is the NCBI-taxonomy species name.

Nearest PDB structures. The Foldseek neighbor list gives the closest experimentally determined structures in the PDB, ranked by structural alignment. TM-score near 1 means near-identical fold; near 0.3 means only rough topology match. This is how one finds what a novel AlphaFold prediction most resembles in the solved-structure universe.

Predicted aligned error. PAE(i, j) answers: if I align the predicted and true structures on residue i, how far off (in Å) do I expect residue j to be? A block-diagonal PAE matrix with low values on the blocks and high values off-diagonal is the signature of a multi-domain protein with confidently predicted domains but uncertain inter-domain orientation.

Solvent-accessible surface area. Accessible surface area quantifies burial. A residue with SASA near zero is packed into the hydrophobic core; one with SASA >100 Å² sits on the surface. Computed here via the Shrake–Rupley numerical algorithm with a 1.4 Å probe.

B-factor. B-factor (Debye–Waller factor) reflects atomic displacement in the crystal lattice. It is an experimental observable (units Å²), not a prediction; low values mean the atom is pinned down, high values mean it moves or is heterogeneous across the crystal.

pLDDT. For AlphaFold models, the B-factor field carries pLDDT — the model's own estimate of local accuracy on a 0–100 scale. Regions with pLDDT<50 should be treated as essentially unmodeled; they often correspond to intrinsically disordered segments.

Backbone torsions (φ/ψ). φ (phi) and ψ (psi) are the two rotatable backbone dihedrals per residue: φ is the C(i-1)–N–Cα–C torsion, ψ is the N–Cα–C–N(i+1) torsion, both in degrees on (−180°, 180°]. α-helical residues cluster near (−60°, −45°); β-strand residues near (−120°, +130°). A Ramachandran plot is simply a scatter of (φ, ψ) for every residue.

Radius of gyration, Cα contacts, bounding box. Radius of gyration (Rg) is the root-mean-square distance of Cα atoms from their centroid — a single number for overall size and compactness. A globular domain of N residues has Rg ≈ 2.2·N^0.38 Å; an extended or disordered chain has a much larger Rg. The Cα contact count is the number of residue pairs whose Cα atoms are within 8 Å and are more than four positions apart in sequence — a standard proxy for tertiary packing density. The bounding box is the smallest axis-aligned box enclosing all Cα atoms.

Secondary structure (3-state, P-SEA). Three-state secondary structure (P-SEA) collapses the eight DSSP classes into helix (a), strand (b), and coil (c). P-SEA assigns these from Cα geometry alone — distances and angles — without requiring backbone oxygens, so it works on any Cα trace.

Secondary structure (8-state, DSSP). DSSP 8-state secondary structure assigns each residue one of H (α-helix), G (3₁₀-helix), I (π-helix), E (extended β-strand), B (isolated β-bridge), T (hydrogen-bonded turn), S (bend), or '-' (coil). The assignment is computed from backbone hydrogen-bond geometry via the Kabsch–Sander algorithm.

Foldseek 3Di. A 3Di character summarizes, for each residue, the relative orientation of the Cα frame of its nearest spatial neighbor. Because it encodes fold topology rather than chemistry, 3Di alignments detect remote structural similarity that sequence alignment misses.

mmCIF coordinates. The mmCIF block holds the 3D Cartesian coordinates of each backbone atom (N, Cα, C, O) in ångströms. mmCIF is the PDB's canonical archive format — a tagged-loop text representation of the atomic model.

Sequence. Sequence gives the chain of amino acids in standard one-letter code (A=alanine, C=cysteine, …, Y=tyrosine), read N→C. It is the only feature that is directly encoded by the gene; all structural features are derived from the folded form of this sequence.